Protein AF-A0A349IJI3-F1 (afdb_monomer)

Structure (mmCIF, N/CA/C/O backbone):
data_AF-A0A349IJI3-F1
#
_entry.id   AF-A0A349IJI3-F1
#
loop_
_atom_site.group_PDB
_atom_site.id
_atom_site.type_symbol
_atom_site.label_atom_id
_atom_site.label_alt_id
_atom_site.label_comp_id
_atom_site.label_asym_id
_atom_site.label_entity_id
_atom_site.label_seq_id
_atom_site.pdbx_PDB_ins_code
_atom_site.Cartn_x
_atom_site.Cartn_y
_atom_site.Cartn_z
_atom_site.occupancy
_atom_site.B_iso_or_equiv
_atom_site.auth_seq_id
_atom_site.auth_comp_id
_atom_site.auth_asym_id
_atom_site.auth_atom_id
_atom_site.pdbx_PDB_model_num
ATOM 1 N N . GLY A 1 1 ? -6.775 -19.271 -17.842 1.00 53.44 1 GLY A N 1
ATOM 2 C CA . GLY A 1 1 ? -6.917 -19.216 -16.371 1.00 53.44 1 GLY A CA 1
ATOM 3 C C . GLY A 1 1 ? -6.342 -17.913 -15.851 1.00 53.44 1 GLY A C 1
ATOM 4 O O . GLY A 1 1 ? -5.585 -17.287 -16.582 1.00 53.44 1 GLY A O 1
ATOM 5 N N . 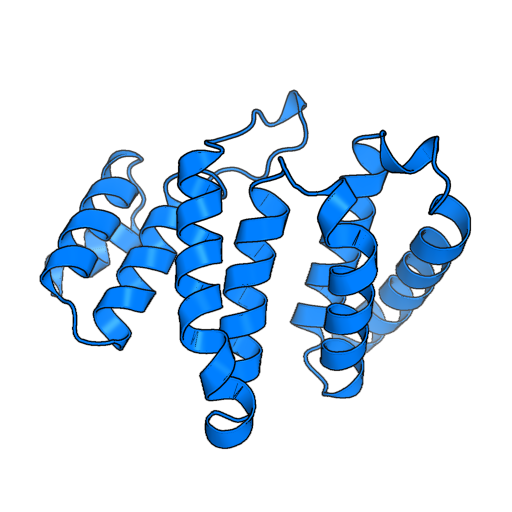ARG A 1 2 ? -6.701 -17.500 -14.628 1.00 60.38 2 ARG A N 1
ATOM 6 C CA . ARG A 1 2 ? -6.247 -16.238 -14.006 1.00 60.38 2 ARG A CA 1
ATOM 7 C C . ARG A 1 2 ? -4.714 -16.088 -14.019 1.00 60.38 2 ARG A C 1
ATOM 9 O O . ARG A 1 2 ? -4.237 -15.023 -14.374 1.00 60.38 2 ARG A O 1
ATOM 16 N N . LEU A 1 3 ? -3.983 -17.177 -13.769 1.00 61.84 3 LEU A N 1
ATOM 17 C CA . LEU A 1 3 ? -2.513 -17.232 -13.811 1.00 61.84 3 LEU A CA 1
ATOM 18 C C . LEU A 1 3 ? -1.927 -16.864 -15.188 1.00 61.84 3 LEU A C 1
ATOM 20 O O . LEU A 1 3 ? -1.158 -15.919 -15.273 1.00 61.84 3 LEU A O 1
ATOM 24 N N . ARG A 1 4 ? -2.410 -17.471 -16.287 1.00 62.56 4 ARG A N 1
ATOM 25 C CA . ARG A 1 4 ? -1.958 -17.123 -17.656 1.00 62.56 4 ARG A CA 1
ATOM 26 C C . ARG A 1 4 ? -2.093 -15.633 -17.996 1.00 62.56 4 ARG A C 1
ATOM 28 O O . ARG A 1 4 ? -1.267 -15.096 -18.718 1.00 62.56 4 ARG A O 1
ATOM 35 N N . ARG A 1 5 ? -3.140 -14.964 -17.494 1.00 69.19 5 ARG A N 1
ATOM 36 C CA . ARG A 1 5 ? -3.348 -13.523 -17.734 1.00 69.19 5 ARG A CA 1
ATOM 37 C C . ARG A 1 5 ? -2.317 -12.670 -16.994 1.00 69.19 5 ARG A C 1
ATOM 39 O O . ARG A 1 5 ? -1.937 -11.619 -17.501 1.00 69.19 5 ARG A O 1
ATOM 46 N N . PHE A 1 6 ? -1.881 -13.115 -15.817 1.00 75.38 6 PHE A N 1
ATOM 47 C CA . PHE A 1 6 ? -0.816 -12.453 -15.077 1.00 75.38 6 PHE A CA 1
ATOM 48 C C . PHE A 1 6 ? 0.534 -12.638 -15.770 1.00 75.38 6 PHE A C 1
ATOM 50 O O . PHE A 1 6 ? 1.220 -11.640 -15.974 1.00 75.38 6 PHE A O 1
ATOM 57 N N . ASP A 1 7 ? 0.855 -13.846 -16.237 1.00 72.44 7 ASP A N 1
ATOM 58 C CA . ASP A 1 7 ? 2.121 -14.139 -16.926 1.00 72.44 7 ASP A CA 1
ATOM 59 C C . ASP A 1 7 ? 2.330 -13.260 -18.172 1.00 72.44 7 ASP A C 1
ATOM 61 O O . ASP A 1 7 ? 3.392 -12.657 -18.350 1.00 72.44 7 ASP A O 1
ATOM 65 N N . GLU A 1 8 ? 1.292 -13.115 -19.004 1.00 78.62 8 GLU A N 1
ATOM 66 C CA . GLU A 1 8 ? 1.324 -12.231 -20.176 1.00 78.62 8 GLU A CA 1
ATOM 67 C C . GLU A 1 8 ? 1.527 -10.764 -19.771 1.00 78.62 8 GLU A C 1
ATOM 69 O O . GLU A 1 8 ? 2.393 -10.077 -20.318 1.00 78.62 8 GLU A O 1
ATOM 74 N N . SER A 1 9 ? 0.776 -10.279 -18.774 1.00 86.06 9 SER A N 1
ATOM 75 C CA . SER A 1 9 ? 0.908 -8.899 -18.288 1.00 86.06 9 SER A CA 1
ATOM 76 C C . SER A 1 9 ? 2.290 -8.612 -17.691 1.00 86.06 9 SER A C 1
ATOM 78 O O . SER A 1 9 ? 2.839 -7.525 -17.879 1.00 86.06 9 SER A O 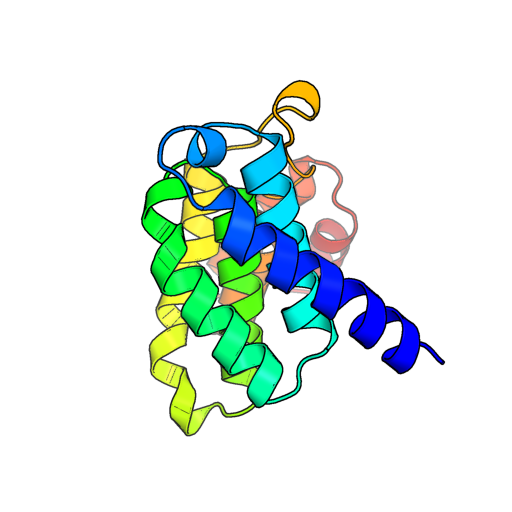1
ATOM 80 N N . LEU A 1 10 ? 2.893 -9.605 -17.036 1.00 92.31 10 LEU A N 1
ATOM 81 C CA . LEU A 1 10 ? 4.175 -9.474 -16.362 1.00 92.31 10 LEU A CA 1
ATOM 82 C C . LEU A 1 10 ? 5.316 -9.261 -17.357 1.00 92.31 10 LEU A C 1
ATOM 84 O O . LEU A 1 10 ? 6.180 -8.411 -17.135 1.00 92.31 10 LEU A O 1
ATOM 88 N N . GLY A 1 11 ? 5.284 -9.962 -18.495 1.00 91.81 11 GLY A N 1
ATOM 89 C CA . GLY A 1 11 ? 6.230 -9.738 -19.592 1.00 91.81 11 GLY A CA 1
ATOM 90 C C . GLY A 1 11 ? 6.197 -8.295 -20.112 1.00 91.81 11 GLY A C 1
ATOM 91 O O . GLY A 1 11 ? 7.251 -7.678 -20.319 1.00 91.81 11 GLY A O 1
ATOM 92 N N . PHE A 1 12 ? 4.997 -7.721 -20.254 1.00 93.88 12 PHE A N 1
ATOM 93 C CA . PHE A 1 12 ? 4.834 -6.321 -20.652 1.00 93.88 12 PHE A CA 1
ATOM 94 C C . PHE A 1 12 ? 5.359 -5.354 -19.591 1.00 93.88 12 PHE A C 1
ATOM 96 O O . PHE A 1 12 ? 6.089 -4.425 -19.938 1.00 93.88 12 PHE A O 1
ATOM 103 N N . PHE A 1 13 ? 5.052 -5.575 -18.311 1.00 96.25 13 PHE A N 1
ATOM 104 C CA . PHE A 1 13 ? 5.517 -4.698 -17.236 1.00 96.25 13 PHE A CA 1
ATOM 105 C C . PHE A 1 13 ? 7.035 -4.749 -17.027 1.00 96.25 13 PHE A C 1
ATOM 107 O O . PHE A 1 13 ? 7.658 -3.697 -16.881 1.00 96.25 13 PHE A O 1
ATOM 114 N N . ARG A 1 14 ? 7.658 -5.930 -17.108 1.00 96.38 14 ARG A N 1
ATOM 115 C CA . ARG A 1 14 ? 9.124 -6.077 -17.072 1.00 96.38 14 ARG A CA 1
ATOM 116 C C . ARG A 1 14 ? 9.784 -5.309 -18.215 1.00 96.38 14 ARG A C 1
ATOM 118 O O . ARG A 1 14 ? 10.701 -4.519 -17.989 1.00 96.38 14 ARG A O 1
ATOM 125 N N . THR A 1 15 ? 9.269 -5.473 -19.435 1.00 95.56 15 THR A N 1
ATOM 126 C CA . THR A 1 15 ? 9.760 -4.745 -20.618 1.00 95.56 15 THR A CA 1
ATOM 127 C C . THR A 1 15 ? 9.577 -3.236 -20.460 1.00 95.56 15 THR A C 1
ATOM 129 O O . THR A 1 15 ? 10.485 -2.460 -20.763 1.00 95.56 15 THR A O 1
ATOM 132 N N . PHE A 1 16 ? 8.415 -2.809 -19.963 1.00 95.56 16 PHE A N 1
ATOM 133 C CA . PHE A 1 16 ? 8.127 -1.411 -19.667 1.00 95.56 16 PHE A CA 1
ATOM 134 C C . PHE A 1 16 ? 9.139 -0.842 -18.670 1.00 95.56 16 PHE A C 1
ATOM 136 O O . PHE A 1 16 ? 9.774 0.170 -18.967 1.00 95.56 16 PHE A O 1
ATOM 143 N N . TYR A 1 17 ? 9.349 -1.507 -17.532 1.00 95.88 17 TYR A N 1
ATOM 144 C CA . TYR A 1 17 ? 10.291 -1.075 -16.502 1.00 95.88 17 TYR A CA 1
ATOM 145 C C . TYR A 1 17 ? 11.714 -0.937 -17.055 1.00 95.88 17 TYR A C 1
ATOM 147 O O . TYR A 1 17 ? 12.348 0.104 -16.876 1.00 95.88 17 TYR A O 1
ATOM 155 N N . GLN A 1 18 ? 12.187 -1.933 -17.807 1.00 94.00 18 GLN A N 1
ATOM 156 C CA . GLN A 1 18 ? 13.526 -1.929 -18.400 1.00 94.00 18 GLN A CA 1
ATOM 157 C C . GLN A 1 18 ? 13.716 -0.792 -19.414 1.00 94.00 18 GLN A C 1
ATOM 159 O O . GLN A 1 18 ? 14.729 -0.096 -19.384 1.00 94.00 18 GLN A O 1
ATOM 164 N N . LYS A 1 19 ? 12.740 -0.564 -20.301 1.00 92.94 19 LYS A N 1
ATOM 165 C CA . LYS A 1 19 ? 12.869 0.418 -21.392 1.00 92.94 19 LYS A CA 1
ATOM 166 C C . LYS A 1 19 ? 12.585 1.857 -20.972 1.00 92.94 19 LYS A C 1
ATOM 168 O O . LYS A 1 19 ? 12.989 2.785 -21.669 1.00 92.94 19 LYS A O 1
ATOM 173 N N . THR A 1 20 ? 11.877 2.061 -19.863 1.00 91.19 20 THR A N 1
ATOM 174 C CA . THR A 1 20 ? 11.371 3.384 -19.466 1.00 91.19 20 THR A CA 1
ATOM 175 C C . THR A 1 20 ? 11.973 3.910 -18.165 1.00 91.19 20 THR A C 1
ATOM 177 O O . THR A 1 20 ? 11.532 4.942 -17.675 1.00 91.19 20 THR A O 1
ATOM 180 N N . SER A 1 21 ? 13.016 3.293 -17.607 1.00 88.75 21 SER A N 1
ATOM 181 C CA . SER A 1 21 ? 13.658 3.756 -16.358 1.00 88.75 21 SER A CA 1
ATOM 182 C C . SER A 1 21 ? 14.720 4.853 -16.550 1.00 88.75 21 SER A C 1
ATOM 184 O O . SER A 1 21 ? 15.723 4.898 -15.841 1.00 88.75 21 SER A O 1
ATOM 186 N N . THR A 1 22 ? 14.508 5.775 -17.493 1.00 90.12 22 THR A N 1
ATOM 187 C CA . THR A 1 22 ? 15.405 6.923 -17.727 1.00 90.12 22 THR A CA 1
ATOM 188 C C . THR A 1 22 ? 15.068 8.110 -16.818 1.00 90.12 22 THR A C 1
ATOM 190 O O . THR A 1 22 ? 13.922 8.284 -16.403 1.00 90.12 22 THR A O 1
ATOM 193 N N . ALA A 1 23 ? 16.030 9.005 -16.571 1.00 88.06 23 ALA A N 1
ATOM 194 C CA . ALA A 1 23 ? 15.802 10.216 -15.770 1.00 88.06 23 ALA A CA 1
ATOM 195 C C . ALA A 1 23 ? 14.675 11.121 -16.318 1.00 88.06 23 ALA A C 1
ATOM 197 O O . ALA A 1 23 ? 14.022 11.833 -15.554 1.00 88.06 23 ALA A O 1
ATOM 198 N N . LYS A 1 24 ? 14.431 11.096 -17.637 1.00 90.19 24 LYS A N 1
ATOM 199 C CA . LYS A 1 24 ? 13.356 11.862 -18.284 1.00 90.19 24 LYS A CA 1
ATOM 200 C C . LYS A 1 24 ? 11.985 11.251 -18.000 1.00 90.19 24 LYS A C 1
ATOM 202 O O . LYS A 1 24 ? 11.060 11.958 -17.617 1.00 90.19 24 LYS A O 1
ATOM 207 N N . THR A 1 25 ? 11.856 9.944 -18.191 1.00 90.12 25 THR A N 1
ATOM 208 C CA . THR A 1 25 ? 10.586 9.216 -18.072 1.00 90.12 25 THR A CA 1
ATOM 209 C C . THR A 1 25 ? 10.139 9.046 -16.623 1.00 90.12 25 THR A C 1
ATOM 211 O O . THR A 1 25 ? 8.948 9.154 -16.360 1.00 90.12 25 THR A O 1
ATOM 214 N N . LYS A 1 26 ? 11.074 8.913 -15.672 1.00 90.00 26 LYS A N 1
ATOM 215 C CA . LYS A 1 26 ? 10.789 8.828 -14.225 1.00 90.00 26 LYS A CA 1
ATOM 216 C C . LYS A 1 26 ? 9.978 10.003 -13.659 1.00 90.00 26 LYS A C 1
ATOM 218 O O . LYS A 1 26 ? 9.280 9.867 -12.656 1.00 90.00 26 LYS A O 1
ATOM 223 N N . LYS A 1 27 ? 10.040 11.167 -14.313 1.00 86.50 27 LYS A N 1
ATOM 224 C CA . LYS A 1 27 ? 9.290 12.371 -13.921 1.00 86.50 27 LYS A CA 1
ATOM 225 C C . LYS A 1 27 ? 7.831 12.363 -14.389 1.00 86.50 27 LYS A C 1
ATOM 227 O O . LYS A 1 27 ? 7.067 13.222 -13.963 1.00 86.50 27 LYS A O 1
ATOM 232 N N . LEU A 1 28 ? 7.448 11.439 -15.269 1.00 89.62 28 LEU A N 1
ATOM 233 C CA . LEU A 1 28 ? 6.151 11.442 -15.944 1.00 89.62 28 LEU A CA 1
ATOM 234 C C . LEU A 1 28 ? 5.129 10.592 -15.181 1.00 89.62 28 LEU A C 1
ATOM 236 O O . LEU A 1 28 ? 5.442 9.495 -14.717 1.00 89.62 28 LEU A O 1
ATOM 240 N N . THR A 1 29 ? 3.886 11.072 -15.093 1.00 88.25 29 THR A N 1
ATOM 241 C CA . THR A 1 29 ? 2.798 10.391 -14.368 1.00 88.25 29 THR A CA 1
ATOM 242 C C . THR A 1 29 ? 2.532 8.984 -14.901 1.00 88.25 29 THR A C 1
ATOM 244 O O . THR A 1 29 ? 2.390 8.056 -14.111 1.00 88.25 29 THR A O 1
ATOM 247 N N . PHE A 1 30 ? 2.560 8.789 -16.227 1.00 89.56 30 PHE A N 1
ATOM 248 C CA . PHE A 1 30 ? 2.341 7.463 -16.822 1.00 89.56 30 PHE A CA 1
ATOM 249 C C . PHE A 1 30 ? 3.398 6.441 -16.385 1.00 89.56 30 PHE A C 1
ATOM 251 O O . PHE A 1 30 ? 3.098 5.254 -16.279 1.00 89.56 30 PHE A O 1
ATOM 258 N N . TRP A 1 31 ? 4.639 6.885 -16.139 1.00 93.75 31 TRP A N 1
ATOM 259 C CA . TRP A 1 31 ? 5.690 5.995 -15.663 1.00 93.75 31 TRP A CA 1
ATOM 260 C C . TRP A 1 31 ? 5.353 5.500 -14.263 1.00 93.75 31 TRP A C 1
ATOM 262 O O . TRP A 1 31 ? 5.367 4.298 -14.018 1.00 93.75 31 TRP A O 1
ATOM 272 N N . LYS A 1 32 ? 4.951 6.418 -13.378 1.00 92.88 32 LYS A N 1
ATOM 273 C CA . LYS A 1 32 ? 4.568 6.085 -12.004 1.00 92.88 32 LYS A CA 1
ATOM 274 C C . LYS A 1 32 ? 3.378 5.129 -11.945 1.00 92.88 32 LYS A C 1
ATOM 276 O O . LYS A 1 32 ? 3.445 4.144 -11.216 1.00 92.88 32 LYS A O 1
ATOM 281 N N . ASP A 1 33 ? 2.347 5.373 -12.754 1.00 92.31 33 ASP A N 1
ATOM 282 C CA . ASP A 1 33 ? 1.191 4.472 -12.882 1.00 92.31 33 ASP A CA 1
ATOM 283 C C . ASP A 1 33 ? 1.612 3.080 -13.385 1.00 92.31 33 ASP A C 1
ATOM 285 O O . ASP A 1 33 ? 1.236 2.065 -12.802 1.00 92.31 33 ASP A O 1
ATOM 289 N N . GLY A 1 34 ? 2.466 3.013 -14.412 1.00 94.56 34 GLY A N 1
ATOM 290 C CA . GLY A 1 34 ? 2.971 1.744 -14.941 1.00 94.56 34 GLY A CA 1
ATOM 291 C C . GLY A 1 34 ? 3.769 0.930 -13.917 1.00 94.56 34 GLY A C 1
ATOM 292 O O . GLY A 1 34 ? 3.570 -0.279 -13.811 1.00 94.56 34 GLY A O 1
ATOM 293 N N . ILE A 1 35 ? 4.622 1.583 -13.120 1.00 96.75 35 ILE A N 1
ATOM 294 C CA . ILE A 1 35 ? 5.359 0.922 -12.031 1.00 96.75 35 ILE A CA 1
ATOM 295 C C . ILE A 1 35 ? 4.416 0.452 -10.922 1.00 96.75 35 ILE A C 1
ATOM 297 O O . ILE A 1 35 ? 4.566 -0.669 -10.447 1.00 96.75 35 ILE A O 1
ATOM 301 N N . LEU A 1 36 ? 3.422 1.251 -10.525 1.00 96.12 36 LEU A N 1
ATOM 302 C CA . LEU A 1 36 ? 2.451 0.816 -9.516 1.00 96.12 36 LEU A CA 1
ATOM 303 C C . LEU A 1 36 ? 1.648 -0.393 -10.001 1.00 96.12 36 LEU A C 1
ATOM 305 O O . LEU A 1 36 ? 1.521 -1.366 -9.267 1.00 96.12 36 LEU A O 1
ATOM 309 N N . ARG A 1 37 ? 1.166 -0.393 -11.248 1.00 95.62 37 ARG A N 1
ATOM 310 C CA . ARG A 1 37 ? 0.474 -1.556 -11.834 1.00 95.62 37 ARG A CA 1
ATOM 311 C C . ARG A 1 37 ? 1.353 -2.797 -11.868 1.00 95.62 37 ARG A C 1
ATOM 313 O O . ARG A 1 37 ? 0.863 -3.893 -11.603 1.00 95.62 37 ARG A O 1
ATOM 320 N N . TYR A 1 38 ? 2.635 -2.625 -12.174 1.00 97.62 38 TYR A N 1
ATOM 321 C CA . TYR A 1 38 ? 3.601 -3.710 -12.143 1.00 97.62 38 TYR A CA 1
ATOM 322 C C . TYR A 1 38 ? 3.738 -4.298 -10.733 1.00 97.62 38 TYR A C 1
ATOM 324 O O . TYR A 1 38 ? 3.571 -5.502 -10.547 1.00 97.62 38 TYR A O 1
ATOM 332 N N . LEU A 1 39 ? 3.944 -3.437 -9.738 1.00 98.06 39 LEU A N 1
ATOM 333 C CA . LEU A 1 39 ? 4.040 -3.815 -8.332 1.00 98.06 39 LEU A CA 1
ATOM 334 C C . LEU A 1 39 ? 2.765 -4.518 -7.832 1.00 98.06 39 LEU A C 1
ATOM 336 O O . LEU A 1 39 ? 2.850 -5.604 -7.268 1.00 98.06 39 LEU A O 1
ATOM 340 N N . TYR A 1 40 ? 1.575 -3.979 -8.118 1.00 96.69 40 TYR A N 1
ATOM 341 C CA . TYR A 1 40 ? 0.308 -4.639 -7.776 1.00 96.69 40 TYR A CA 1
ATOM 342 C C . TYR A 1 40 ? 0.124 -5.984 -8.493 1.00 96.69 40 TYR A C 1
ATOM 344 O O . TYR A 1 40 ? -0.427 -6.910 -7.908 1.00 96.69 40 TYR A O 1
ATOM 352 N N . THR A 1 41 ? 0.618 -6.128 -9.725 1.00 96.38 41 THR A N 1
ATOM 353 C CA . THR A 1 41 ? 0.582 -7.411 -10.447 1.00 96.38 41 THR A CA 1
ATOM 354 C C . THR A 1 41 ? 1.457 -8.456 -9.754 1.00 96.38 41 THR A C 1
ATOM 356 O O . THR A 1 41 ? 1.009 -9.580 -9.540 1.00 96.38 41 THR A O 1
ATOM 359 N N . LEU A 1 42 ? 2.678 -8.087 -9.353 1.00 97.31 42 LEU A N 1
ATOM 360 C CA . LEU A 1 42 ? 3.571 -8.959 -8.582 1.00 97.31 42 LEU A CA 1
ATOM 361 C C . LEU A 1 42 ? 2.964 -9.331 -7.224 1.00 97.31 42 LEU A C 1
ATOM 363 O O . LEU A 1 42 ? 2.963 -10.501 -6.840 1.00 97.31 42 LEU A O 1
ATOM 367 N N . TYR A 1 43 ? 2.378 -8.351 -6.532 1.00 96.56 43 TYR A N 1
ATOM 368 C CA . TYR A 1 43 ? 1.644 -8.573 -5.292 1.00 96.56 43 TYR A CA 1
ATOM 369 C C . TYR A 1 43 ? 0.496 -9.568 -5.484 1.00 96.56 43 TYR A C 1
ATOM 371 O O . TYR A 1 43 ? 0.360 -10.487 -4.680 1.00 96.56 43 TYR A O 1
ATOM 379 N N . ASP A 1 44 ? -0.308 -9.43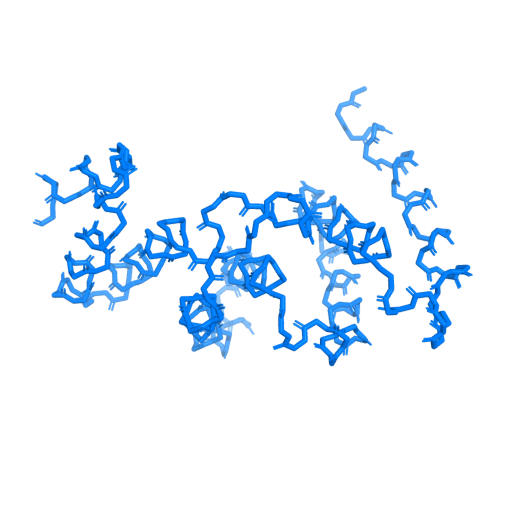3 -6.538 1.00 94.81 44 ASP A N 1
ATOM 380 C CA . ASP A 1 44 ? -1.436 -10.328 -6.816 1.00 94.81 44 ASP A CA 1
ATOM 381 C C . ASP A 1 44 ? -0.997 -11.756 -7.171 1.00 94.81 44 ASP A C 1
ATOM 383 O O . ASP A 1 44 ? -1.692 -12.707 -6.806 1.00 94.81 44 ASP A O 1
ATOM 387 N N . ILE A 1 45 ? 0.145 -11.918 -7.853 1.00 94.69 45 ILE A N 1
ATOM 388 C CA . ILE A 1 45 ? 0.760 -13.229 -8.118 1.00 94.69 45 ILE A CA 1
ATOM 389 C C . ILE A 1 45 ? 1.194 -13.877 -6.800 1.00 94.69 45 ILE A C 1
ATOM 391 O O . ILE A 1 45 ? 0.835 -15.021 -6.532 1.00 94.69 45 ILE A O 1
ATOM 395 N N . GLY A 1 46 ? 1.927 -13.136 -5.963 1.00 93.88 46 GLY A N 1
ATOM 396 C CA . GLY A 1 46 ? 2.208 -13.505 -4.575 1.00 93.88 46 GLY A CA 1
ATOM 397 C C . GLY A 1 46 ? 3.063 -14.755 -4.354 1.00 93.88 46 GLY A C 1
ATOM 398 O O . GLY A 1 46 ? 3.071 -15.249 -3.232 1.00 93.88 46 GLY A O 1
ATOM 399 N N . THR A 1 47 ? 3.743 -15.271 -5.380 1.00 94.44 47 THR A N 1
ATOM 400 C CA . THR A 1 47 ? 4.792 -16.290 -5.220 1.00 94.44 47 THR A CA 1
ATOM 401 C C . THR A 1 47 ? 6.057 -15.658 -4.643 1.00 94.44 47 THR A C 1
ATOM 403 O O . THR A 1 47 ? 6.260 -14.454 -4.803 1.00 94.44 47 THR A O 1
ATOM 406 N N . ASP A 1 48 ? 6.936 -16.457 -4.039 1.00 94.31 48 ASP A N 1
ATOM 407 C CA . ASP A 1 48 ? 8.196 -15.965 -3.459 1.00 94.31 48 ASP A CA 1
ATOM 408 C C . ASP A 1 48 ? 9.031 -15.178 -4.483 1.00 94.31 48 ASP A C 1
ATOM 410 O O . ASP A 1 48 ? 9.441 -14.051 -4.209 1.00 94.31 48 ASP A O 1
ATOM 414 N N . ASP A 1 49 ? 9.167 -15.701 -5.708 1.00 95.81 49 ASP A N 1
ATOM 415 C CA . ASP A 1 49 ? 9.854 -15.014 -6.813 1.00 95.81 49 ASP A CA 1
ATOM 416 C C . ASP A 1 49 ? 9.219 -13.655 -7.148 1.00 95.81 49 ASP A C 1
ATOM 418 O O . ASP A 1 49 ? 9.922 -12.673 -7.388 1.00 95.81 49 ASP A O 1
ATOM 422 N N . ALA A 1 50 ? 7.884 -13.574 -7.161 1.00 96.44 50 ALA A N 1
ATOM 423 C CA . ALA A 1 50 ? 7.181 -12.334 -7.477 1.00 96.44 50 ALA A CA 1
ATOM 424 C C . ALA A 1 50 ? 7.316 -11.303 -6.347 1.00 96.44 50 ALA A C 1
ATOM 426 O O . ALA A 1 50 ? 7.444 -10.105 -6.609 1.00 96.44 50 ALA A O 1
ATOM 427 N N . LEU A 1 51 ? 7.299 -11.752 -5.091 1.00 96.81 51 LEU A N 1
ATOM 428 C CA . LEU A 1 51 ? 7.479 -10.879 -3.935 1.00 96.81 51 LEU A CA 1
ATOM 429 C C . LEU A 1 51 ? 8.924 -10.370 -3.837 1.00 96.81 51 LEU A C 1
ATOM 431 O O . LEU A 1 51 ? 9.122 -9.181 -3.581 1.00 96.81 51 LEU A O 1
ATOM 435 N N . GLU A 1 52 ? 9.925 -11.208 -4.113 1.00 97.19 52 GLU A N 1
ATOM 436 C CA . GLU A 1 52 ? 11.325 -10.769 -4.148 1.00 97.19 52 GLU A CA 1
ATOM 437 C C . GLU A 1 52 ? 11.581 -9.802 -5.316 1.00 97.19 52 GLU A C 1
ATOM 439 O O . GLU A 1 52 ? 12.233 -8.770 -5.138 1.00 97.19 52 GLU A O 1
ATOM 444 N N . GLU A 1 53 ? 10.983 -10.043 -6.488 1.00 98.12 53 GLU A N 1
ATOM 445 C CA . GLU A 1 53 ? 11.028 -9.097 -7.609 1.00 98.12 53 GLU A CA 1
ATOM 446 C C . GLU A 1 53 ? 10.362 -7.758 -7.253 1.00 98.12 53 GLU A C 1
ATOM 448 O O . GLU A 1 53 ? 10.910 -6.692 -7.548 1.00 98.12 53 GLU A O 1
ATOM 453 N N . ALA A 1 54 ? 9.213 -7.774 -6.570 1.00 98.38 54 ALA A N 1
ATOM 454 C CA . ALA A 1 54 ? 8.553 -6.548 -6.124 1.00 98.38 54 ALA A CA 1
ATOM 455 C C . ALA A 1 54 ? 9.436 -5.756 -5.151 1.00 98.38 54 ALA A C 1
ATOM 457 O O . ALA A 1 54 ? 9.562 -4.538 -5.290 1.00 98.38 54 ALA A O 1
ATOM 458 N N . LYS A 1 55 ? 10.088 -6.440 -4.207 1.00 97.75 55 LYS A N 1
ATOM 459 C CA . LYS A 1 55 ? 11.022 -5.839 -3.248 1.00 97.75 55 LYS A CA 1
ATOM 460 C C . LYS A 1 55 ? 12.222 -5.192 -3.946 1.00 97.75 55 LYS A C 1
ATOM 462 O O . LYS A 1 55 ? 12.569 -4.051 -3.625 1.00 97.75 55 LYS A O 1
ATOM 467 N N . ASP A 1 56 ? 12.822 -5.872 -4.924 1.00 98.12 56 ASP A N 1
ATOM 468 C CA . ASP A 1 56 ? 13.912 -5.322 -5.737 1.00 98.12 56 ASP A CA 1
ATOM 469 C C . ASP A 1 56 ? 13.465 -4.054 -6.484 1.00 98.12 56 ASP A C 1
ATOM 471 O O . ASP A 1 56 ? 14.109 -3.004 -6.373 1.00 98.12 56 ASP A O 1
ATOM 475 N N . VAL A 1 57 ? 12.314 -4.102 -7.163 1.00 98.19 57 VAL A N 1
ATOM 476 C CA . VAL A 1 57 ? 11.756 -2.947 -7.884 1.00 98.19 57 VAL A CA 1
ATOM 477 C C . VAL A 1 57 ? 11.483 -1.785 -6.928 1.00 98.19 57 VAL A C 1
ATOM 479 O O . VAL A 1 57 ? 11.905 -0.662 -7.214 1.00 98.19 57 VAL A O 1
ATOM 482 N N . MET A 1 58 ? 10.844 -2.033 -5.779 1.00 98.06 58 MET A N 1
ATOM 483 C CA . MET A 1 58 ? 10.585 -1.016 -4.753 1.00 98.06 58 MET A CA 1
ATOM 484 C C . MET A 1 58 ? 11.873 -0.316 -4.311 1.00 98.06 58 MET A C 1
ATOM 486 O O . MET A 1 58 ? 11.921 0.916 -4.286 1.00 98.06 58 MET A O 1
ATOM 490 N N . SER A 1 59 ? 12.932 -1.081 -4.025 1.00 97.19 59 SER A N 1
ATOM 491 C CA . SER A 1 59 ? 14.215 -0.533 -3.564 1.00 97.19 59 SER A CA 1
ATOM 492 C C . SER A 1 59 ? 14.848 0.434 -4.574 1.00 97.19 59 SER A C 1
ATOM 494 O O . SER A 1 59 ? 15.443 1.445 -4.188 1.00 97.19 59 SER A O 1
ATOM 496 N N . LYS A 1 60 ? 14.659 0.166 -5.873 1.00 96.56 60 LYS A N 1
ATOM 497 C CA . LYS A 1 60 ? 15.215 0.947 -6.986 1.00 96.56 60 LYS A CA 1
ATOM 498 C C . LYS A 1 60 ? 14.409 2.201 -7.312 1.00 96.56 60 LYS A C 1
ATOM 500 O O . LYS A 1 60 ? 14.972 3.146 -7.866 1.00 96.56 60 LYS A O 1
ATOM 505 N N . VAL A 1 61 ? 13.107 2.215 -7.017 1.00 96.44 61 VAL A N 1
ATOM 506 C CA . VAL A 1 61 ? 12.210 3.326 -7.388 1.00 96.44 61 VAL A CA 1
ATOM 507 C C . VAL A 1 61 ? 11.810 4.219 -6.216 1.00 96.44 61 VAL A C 1
ATOM 509 O O . VAL A 1 61 ? 11.343 5.326 -6.453 1.00 96.44 61 VAL A O 1
ATOM 512 N N . GLN A 1 62 ? 12.014 3.804 -4.962 1.00 96.06 62 GLN A N 1
ATOM 513 C CA . GLN A 1 62 ? 11.521 4.518 -3.771 1.00 96.06 62 GLN A CA 1
ATOM 514 C C . GLN A 1 62 ? 11.801 6.035 -3.756 1.00 96.06 62 GLN A C 1
ATOM 516 O O . GLN A 1 62 ? 10.927 6.824 -3.393 1.00 96.06 62 GLN A O 1
ATOM 521 N N . TYR A 1 63 ? 12.974 6.481 -4.219 1.00 95.00 63 TYR A N 1
ATOM 522 C CA . TYR A 1 63 ? 13.320 7.908 -4.259 1.00 95.00 63 TYR A CA 1
ATOM 523 C C . TYR A 1 63 ? 12.494 8.695 -5.292 1.00 95.00 63 TYR A C 1
ATOM 525 O O . TYR A 1 63 ? 12.110 9.839 -5.033 1.00 95.00 63 TYR A O 1
ATOM 533 N N . ASP A 1 64 ? 12.139 8.064 -6.417 1.00 95.19 64 ASP A N 1
ATOM 534 C CA . ASP A 1 64 ? 11.277 8.637 -7.462 1.00 95.19 64 ASP A CA 1
ATOM 535 C C . ASP A 1 64 ? 9.812 8.797 -6.985 1.00 95.19 64 ASP A C 1
ATOM 537 O O . ASP A 1 64 ? 9.038 9.597 -7.534 1.00 95.19 64 ASP A O 1
ATOM 541 N N . PHE A 1 65 ? 9.437 8.059 -5.932 1.00 95.19 65 PHE A N 1
ATOM 542 C CA . PHE A 1 65 ? 8.096 8.001 -5.343 1.00 95.19 65 PHE A CA 1
ATOM 543 C C . PHE A 1 65 ? 7.967 8.693 -3.976 1.00 95.19 65 PHE A C 1
ATOM 545 O O . PHE A 1 65 ? 6.891 8.668 -3.386 1.00 95.19 65 PHE A O 1
ATOM 552 N N . SER A 1 66 ? 8.998 9.402 -3.508 1.00 94.38 66 SER A N 1
ATOM 553 C CA . SER A 1 66 ? 9.038 10.069 -2.188 1.00 94.38 66 SER A CA 1
ATOM 554 C C . SER A 1 66 ? 7.846 10.986 -1.852 1.00 94.38 66 SER A C 1
ATOM 556 O O . SER A 1 66 ? 7.586 11.255 -0.681 1.00 94.38 66 SER A O 1
ATOM 558 N N . ARG A 1 67 ? 7.103 11.458 -2.862 1.00 93.19 67 ARG A N 1
ATOM 559 C CA . ARG A 1 67 ? 5.888 12.283 -2.723 1.00 93.19 67 ARG A CA 1
ATOM 560 C C . ARG A 1 67 ? 4.642 11.644 -3.344 1.00 93.19 67 ARG A C 1
ATOM 562 O O . ARG A 1 67 ? 3.790 12.362 -3.868 1.00 93.19 67 ARG A O 1
ATOM 569 N N . ASN A 1 68 ? 4.557 10.319 -3.416 1.00 94.88 68 ASN A N 1
ATOM 570 C CA . ASN A 1 68 ? 3.424 9.607 -4.007 1.00 94.88 68 ASN A CA 1
ATOM 571 C C . ASN A 1 68 ? 2.721 8.740 -2.938 1.00 94.88 68 ASN A C 1
ATOM 573 O O . ASN A 1 68 ? 3.302 7.739 -2.523 1.00 94.88 68 ASN A O 1
ATOM 577 N N . PRO A 1 69 ? 1.502 9.107 -2.489 1.00 96.88 69 PRO A N 1
ATOM 578 C CA . PRO A 1 69 ? 0.788 8.355 -1.456 1.00 96.88 69 PRO A CA 1
ATOM 579 C C . PRO A 1 69 ? 0.424 6.936 -1.913 1.00 96.88 69 PRO A C 1
ATOM 581 O O . PRO A 1 69 ? 0.500 6.015 -1.111 1.00 96.88 69 PRO A O 1
ATOM 584 N N . ASP A 1 70 ? 0.134 6.715 -3.199 1.00 96.94 70 ASP A N 1
ATOM 585 C CA . ASP A 1 70 ? -0.222 5.388 -3.729 1.00 96.94 70 ASP A CA 1
ATOM 586 C C . ASP A 1 70 ? 0.902 4.354 -3.553 1.00 96.94 70 ASP A C 1
ATOM 588 O O . ASP A 1 70 ? 0.644 3.181 -3.280 1.00 96.94 70 ASP A O 1
ATOM 592 N N . PHE A 1 71 ? 2.158 4.789 -3.676 1.00 97.81 71 PHE A N 1
ATOM 593 C CA . PHE A 1 71 ? 3.338 3.954 -3.466 1.00 97.81 71 PHE A CA 1
ATOM 594 C C . PHE A 1 71 ? 3.547 3.608 -1.998 1.00 97.81 71 PHE A C 1
ATOM 596 O O . PHE A 1 71 ? 3.879 2.467 -1.679 1.00 97.81 71 PHE A O 1
ATOM 603 N N . PHE A 1 72 ? 3.324 4.561 -1.092 1.00 98.56 72 PHE A N 1
ATOM 604 C CA . PHE A 1 72 ? 3.358 4.268 0.338 1.00 98.56 72 PHE A CA 1
ATOM 605 C C . PHE A 1 72 ? 2.189 3.365 0.740 1.00 98.56 72 PHE A C 1
ATOM 607 O O . PHE A 1 72 ? 2.386 2.429 1.506 1.00 98.56 72 PHE A O 1
ATOM 614 N N . PHE A 1 73 ? 1.010 3.544 0.147 1.00 98.62 73 PHE A N 1
ATOM 615 C CA . PHE A 1 73 ? -0.131 2.668 0.389 1.00 98.62 73 PHE A CA 1
ATOM 616 C C . PHE A 1 73 ? 0.177 1.232 -0.054 1.00 98.62 73 PHE A C 1
ATOM 618 O O . PHE A 1 73 ? -0.002 0.293 0.721 1.00 98.62 73 PHE A O 1
ATOM 625 N N . TYR A 1 74 ? 0.738 1.068 -1.258 1.00 98.56 74 TYR A N 1
ATOM 626 C CA . TYR A 1 74 ? 1.251 -0.220 -1.728 1.00 98.56 74 TYR A CA 1
ATOM 627 C C . TYR A 1 74 ? 2.320 -0.793 -0.785 1.00 98.56 74 TYR A C 1
ATOM 629 O O . TYR A 1 74 ? 2.275 -1.975 -0.461 1.00 98.56 74 TYR A O 1
ATOM 637 N N . SER A 1 75 ? 3.254 0.037 -0.308 1.00 98.69 75 SER A N 1
ATOM 638 C CA . SER A 1 75 ? 4.315 -0.392 0.614 1.00 98.69 75 SER A CA 1
ATOM 639 C C . SER A 1 75 ? 3.739 -0.986 1.902 1.00 98.69 75 SER A C 1
ATOM 641 O O . SER A 1 75 ? 4.174 -2.055 2.323 1.00 98.69 75 SER A O 1
ATOM 643 N N . GLY A 1 76 ? 2.714 -0.351 2.482 1.00 98.50 76 GLY A N 1
ATOM 644 C CA . GLY A 1 76 ? 2.011 -0.874 3.655 1.00 98.50 76 GLY A CA 1
ATOM 645 C C . GLY A 1 76 ? 1.396 -2.251 3.396 1.00 98.50 76 GLY A C 1
ATOM 646 O O . GLY A 1 76 ? 1.644 -3.184 4.159 1.00 98.50 76 GLY A O 1
ATOM 647 N N . LEU A 1 77 ? 0.676 -2.408 2.279 1.00 98.44 77 LEU A N 1
ATOM 648 C CA . LEU A 1 77 ? 0.090 -3.694 1.880 1.00 98.44 77 LEU A CA 1
ATOM 649 C C . LEU A 1 77 ? 1.156 -4.773 1.665 1.00 98.44 77 LEU A C 1
ATOM 651 O O . LEU A 1 77 ? 0.987 -5.917 2.091 1.00 98.44 77 LEU A O 1
ATOM 655 N N . PHE A 1 78 ? 2.244 -4.411 0.989 1.00 98.56 78 PHE A N 1
ATOM 656 C CA . PHE A 1 78 ? 3.331 -5.312 0.638 1.00 98.56 78 PHE A CA 1
ATOM 657 C C . PHE A 1 78 ? 4.063 -5.831 1.879 1.00 98.56 78 PHE A C 1
ATOM 659 O O . PHE A 1 78 ? 4.231 -7.040 2.028 1.00 98.56 78 PHE A O 1
ATOM 666 N N . TYR A 1 79 ? 4.426 -4.949 2.812 1.00 98.31 79 TYR A N 1
ATOM 667 C CA . TYR A 1 79 ? 5.078 -5.360 4.055 1.00 98.31 79 TYR A CA 1
ATOM 668 C C . TYR A 1 79 ? 4.169 -6.235 4.917 1.00 98.31 79 TYR A C 1
ATOM 670 O O . TYR A 1 79 ? 4.620 -7.270 5.403 1.00 98.31 79 TYR A O 1
ATOM 678 N N . SER A 1 80 ? 2.880 -5.892 5.044 1.00 96.81 80 SER A N 1
ATOM 679 C CA . SER A 1 80 ? 1.912 -6.753 5.738 1.00 96.81 80 SER A CA 1
ATOM 680 C C . SER A 1 80 ? 1.811 -8.144 5.106 1.00 96.81 80 SER A C 1
ATOM 682 O O . SER A 1 80 ? 1.640 -9.123 5.829 1.00 96.81 80 SER A O 1
ATOM 684 N N . LYS A 1 81 ? 1.945 -8.248 3.777 1.00 96.94 81 LYS A N 1
ATOM 685 C CA . LYS A 1 81 ? 1.952 -9.534 3.072 1.00 96.94 81 LYS A CA 1
ATOM 686 C C . LYS A 1 81 ? 3.214 -10.352 3.346 1.00 96.94 81 LYS A C 1
ATOM 688 O O . LYS A 1 81 ? 3.092 -11.542 3.587 1.00 96.94 81 LYS A O 1
ATOM 693 N N . LEU A 1 82 ? 4.399 -9.740 3.358 1.00 96.94 82 LEU A N 1
ATOM 694 C CA . LEU A 1 82 ? 5.631 -10.456 3.723 1.00 96.94 82 LEU A CA 1
ATOM 695 C C . LEU A 1 82 ? 5.566 -10.993 5.161 1.00 96.94 82 LEU A C 1
ATOM 697 O O . LEU A 1 82 ? 5.871 -12.153 5.418 1.00 96.94 82 LEU A O 1
ATOM 701 N N . ILE A 1 83 ? 5.078 -10.174 6.095 1.00 95.62 83 ILE A N 1
ATOM 702 C CA . ILE A 1 83 ? 4.872 -10.602 7.486 1.00 95.62 83 ILE A CA 1
ATOM 703 C C . ILE A 1 83 ? 3.901 -11.788 7.567 1.00 95.62 83 ILE A C 1
ATOM 705 O O . ILE A 1 83 ? 4.109 -12.692 8.371 1.00 95.62 83 ILE A O 1
ATOM 709 N N . SER A 1 84 ? 2.845 -11.813 6.746 1.00 93.25 84 SER A N 1
ATOM 710 C CA . SER A 1 84 ? 1.887 -12.922 6.762 1.00 93.25 84 SER A CA 1
ATOM 711 C C . SER A 1 84 ? 2.391 -14.192 6.074 1.00 93.25 84 SER A C 1
ATOM 713 O O . SER A 1 84 ? 1.884 -15.268 6.390 1.00 93.25 84 SER A O 1
ATOM 715 N N . THR A 1 85 ? 3.368 -14.095 5.166 1.00 94.19 85 THR A N 1
ATOM 716 C CA . THR A 1 85 ? 4.014 -15.273 4.566 1.00 94.19 85 THR A CA 1
ATOM 717 C C . THR A 1 85 ? 4.996 -15.941 5.523 1.00 94.19 85 THR A C 1
ATOM 719 O O . THR A 1 85 ? 5.030 -17.166 5.584 1.00 94.19 85 THR A O 1
ATOM 722 N N . ASP A 1 86 ? 5.763 -15.156 6.285 1.00 92.06 86 ASP A N 1
ATOM 723 C CA . ASP A 1 86 ? 6.725 -15.665 7.267 1.00 92.06 86 ASP A CA 1
ATOM 724 C C . ASP A 1 86 ? 6.981 -14.616 8.361 1.00 92.06 86 ASP A C 1
ATOM 726 O O . ASP A 1 86 ? 7.773 -13.684 8.205 1.00 92.06 86 ASP A O 1
ATOM 730 N N . ASN A 1 87 ? 6.271 -14.747 9.479 1.00 88.50 87 ASN A N 1
ATOM 731 C CA . ASN A 1 87 ? 6.319 -13.750 10.544 1.00 88.50 87 ASN A CA 1
ATOM 732 C C . ASN A 1 87 ? 7.711 -13.660 11.190 1.00 88.50 87 ASN A C 1
ATOM 734 O O . ASN A 1 87 ? 8.204 -12.559 11.435 1.00 88.50 87 ASN A O 1
ATOM 738 N N . ASP A 1 88 ? 8.375 -14.794 11.417 1.00 92.06 88 ASP A N 1
ATOM 739 C CA . ASP A 1 88 ? 9.658 -14.824 12.123 1.00 92.06 88 ASP A CA 1
ATOM 740 C C . ASP A 1 88 ? 10.749 -14.117 11.315 1.00 92.06 88 ASP A C 1
ATOM 742 O O . ASP A 1 88 ? 11.524 -13.334 11.871 1.00 92.06 88 ASP A O 1
ATOM 746 N N . ASN A 1 89 ? 10.760 -14.321 9.995 1.00 94.12 89 ASN A N 1
ATOM 747 C CA . ASN A 1 89 ? 11.740 -13.691 9.118 1.00 94.12 89 ASN A CA 1
ATOM 748 C C . ASN A 1 89 ? 11.422 -12.226 8.796 1.00 94.12 89 ASN A C 1
ATOM 750 O O . ASN A 1 89 ? 12.348 -11.465 8.522 1.00 94.12 89 ASN A O 1
ATOM 754 N N . TYR A 1 90 ? 10.153 -11.805 8.839 1.00 95.62 90 TYR A N 1
ATOM 755 C CA . TYR A 1 90 ? 9.736 -10.461 8.418 1.00 95.62 90 TYR A CA 1
ATOM 756 C C . TYR A 1 90 ? 9.221 -9.552 9.541 1.00 95.62 90 TYR A C 1
ATOM 758 O O . TYR A 1 90 ? 8.820 -8.421 9.262 1.00 95.62 90 TYR A O 1
ATOM 766 N N . ASN A 1 91 ? 9.284 -9.959 10.811 1.00 93.62 91 ASN A N 1
ATOM 767 C CA . ASN A 1 91 ? 8.870 -9.128 11.952 1.00 93.62 91 ASN A CA 1
ATOM 768 C C . ASN A 1 91 ? 9.551 -7.740 11.999 1.00 93.62 91 ASN A C 1
ATOM 770 O O . ASN A 1 91 ? 8.968 -6.760 12.464 1.00 93.62 91 ASN A O 1
ATOM 774 N N . TYR A 1 92 ? 10.756 -7.603 11.445 1.00 96.19 92 TYR A N 1
ATOM 775 C CA . TYR A 1 92 ? 11.468 -6.331 11.362 1.00 96.19 92 TYR A CA 1
ATOM 776 C C . TYR A 1 92 ? 10.739 -5.305 10.472 1.00 96.19 92 TYR A C 1
ATOM 778 O O . TYR A 1 92 ? 11.023 -4.107 10.548 1.00 96.19 92 TYR A O 1
ATOM 786 N N . LEU A 1 93 ? 9.792 -5.756 9.639 1.00 96.69 93 LEU A N 1
ATOM 787 C CA . LEU A 1 93 ? 8.948 -4.920 8.789 1.00 96.69 93 LEU A CA 1
ATOM 788 C C . LEU A 1 93 ? 7.737 -4.328 9.518 1.00 96.69 93 LEU A C 1
ATOM 790 O O . LEU A 1 93 ? 7.130 -3.402 8.979 1.00 96.69 93 LEU A O 1
ATOM 794 N N . LEU A 1 94 ? 7.396 -4.789 10.731 1.00 95.69 94 LEU A N 1
ATOM 795 C CA . LEU A 1 94 ? 6.218 -4.307 11.469 1.00 95.69 94 LEU A CA 1
ATOM 796 C C . LEU A 1 94 ? 6.195 -2.758 11.570 1.00 95.69 94 LEU A C 1
ATOM 798 O O . LEU A 1 94 ? 5.194 -2.156 11.177 1.00 95.69 94 LEU A O 1
ATOM 802 N N . PRO A 1 95 ? 7.292 -2.056 11.941 1.00 97.00 95 PRO A N 1
ATOM 803 C CA . PRO A 1 95 ? 7.284 -0.589 11.998 1.00 97.00 95 PRO A CA 1
ATOM 804 C C . PRO A 1 95 ? 7.120 0.087 10.628 1.00 97.00 95 PRO A C 1
ATOM 806 O O . PRO A 1 95 ? 6.752 1.258 10.546 1.00 97.00 95 PRO A O 1
ATOM 809 N N . TYR A 1 96 ? 7.435 -0.610 9.534 1.00 98.00 96 TYR A N 1
ATOM 810 C CA . TYR A 1 96 ? 7.327 -0.068 8.181 1.00 98.00 96 TYR A CA 1
ATOM 811 C C . TYR A 1 96 ? 5.898 -0.125 7.644 1.00 98.00 96 TYR A C 1
ATOM 813 O O . TYR A 1 96 ? 5.556 0.706 6.803 1.00 98.00 96 TYR A O 1
ATOM 821 N N . VAL A 1 97 ? 5.051 -1.026 8.154 1.00 98.25 97 VAL A N 1
ATOM 822 C CA . VAL A 1 97 ? 3.605 -1.016 7.876 1.00 98.25 97 VAL A CA 1
ATOM 823 C C . VAL A 1 97 ? 2.997 0.295 8.381 1.00 98.25 97 VAL A C 1
ATOM 825 O O . VAL A 1 97 ? 2.414 1.051 7.604 1.00 98.25 97 VAL A O 1
ATOM 828 N N . GLU A 1 98 ? 3.231 0.619 9.655 1.00 98.19 98 GLU A N 1
ATOM 829 C CA . GLU A 1 98 ? 2.763 1.859 10.286 1.00 98.19 98 GLU A CA 1
ATOM 830 C C . GLU A 1 98 ? 3.282 3.105 9.555 1.00 98.19 98 GLU A C 1
ATOM 832 O O . GLU A 1 98 ? 2.500 3.951 9.118 1.00 98.19 98 GLU A O 1
ATOM 837 N N . LYS A 1 99 ? 4.607 3.192 9.353 1.00 98.50 99 LYS A N 1
ATOM 838 C CA . LYS A 1 99 ? 5.246 4.326 8.664 1.00 98.50 99 LYS A CA 1
ATOM 839 C C . LYS A 1 99 ? 4.683 4.551 7.265 1.00 98.50 99 LYS A C 1
ATOM 841 O O . LYS A 1 99 ? 4.562 5.697 6.8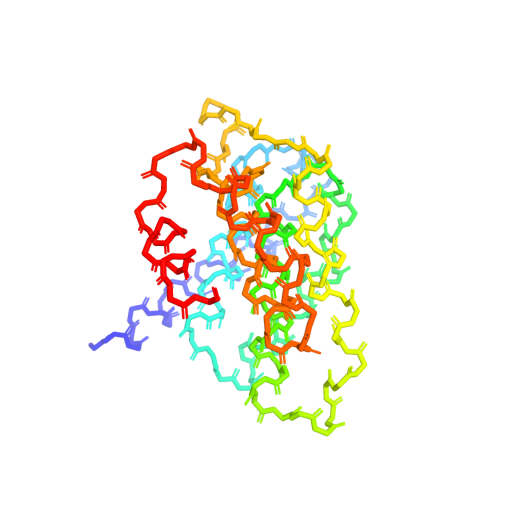41 1.00 98.50 99 LYS A O 1
ATOM 846 N N . SER A 1 100 ? 4.349 3.478 6.553 1.00 98.62 100 SER A N 1
ATOM 847 C CA . SER A 1 100 ? 3.802 3.565 5.201 1.00 98.62 100 SER A CA 1
ATOM 848 C C . SER A 1 100 ? 2.439 4.256 5.198 1.00 98.62 100 SER A C 1
ATOM 850 O O . SER A 1 100 ? 2.248 5.229 4.468 1.00 98.62 100 SER A O 1
ATOM 852 N N . TYR A 1 101 ? 1.508 3.831 6.056 1.00 98.69 101 TYR A N 1
ATOM 853 C CA . TYR A 1 101 ? 0.184 4.454 6.114 1.00 98.69 101 TYR A CA 1
ATOM 854 C C . TYR A 1 101 ? 0.211 5.856 6.730 1.00 98.69 101 TYR A C 1
ATOM 856 O O . TYR A 1 101 ? -0.477 6.743 6.229 1.00 98.69 101 TYR A O 1
ATOM 864 N N . LEU A 1 102 ? 1.059 6.109 7.733 1.00 98.62 102 LEU A N 1
ATOM 865 C CA . LEU A 1 102 ? 1.282 7.468 8.239 1.00 98.62 102 LEU A CA 1
ATOM 866 C C . LEU A 1 102 ? 1.796 8.398 7.135 1.00 98.62 102 LEU A C 1
ATOM 868 O O . LEU A 1 102 ? 1.306 9.517 6.995 1.00 98.62 102 LEU A O 1
ATOM 872 N N . LYS A 1 103 ? 2.732 7.926 6.300 1.00 98.56 103 LYS A N 1
ATOM 873 C CA . LYS A 1 103 ? 3.255 8.724 5.186 1.00 98.56 103 LYS A CA 1
ATOM 874 C C . LYS A 1 103 ? 2.193 9.022 4.131 1.00 98.56 103 LYS A C 1
ATOM 876 O O . LYS A 1 103 ? 2.216 10.097 3.539 1.00 98.56 103 LYS A O 1
ATOM 881 N N . CYS A 1 104 ? 1.255 8.104 3.909 1.00 98.38 104 CYS A N 1
ATOM 882 C CA . CYS A 1 104 ? 0.104 8.357 3.047 1.00 98.38 104 CYS A CA 1
ATOM 883 C C . CYS A 1 104 ? -0.725 9.542 3.550 1.00 98.38 104 CYS A C 1
ATOM 885 O O . CYS A 1 104 ? -0.991 10.464 2.785 1.00 98.38 104 CYS A O 1
ATOM 887 N N . LEU A 1 105 ? -1.079 9.528 4.839 1.00 98.12 105 LEU A N 1
ATOM 888 C CA . LEU A 1 105 ? -1.875 10.580 5.476 1.00 98.12 105 LEU A CA 1
ATOM 889 C C . LEU A 1 105 ? -1.126 11.920 5.526 1.00 98.12 105 LEU A C 1
ATOM 891 O O . LEU A 1 105 ? -1.731 12.965 5.318 1.00 98.12 105 LEU A O 1
ATOM 895 N N . GLU A 1 106 ? 0.192 11.893 5.748 1.00 98.12 106 GLU A N 1
ATOM 896 C CA . GLU A 1 106 ? 1.050 13.085 5.702 1.00 98.12 106 GLU A CA 1
ATOM 897 C C . GLU A 1 106 ? 1.075 13.723 4.303 1.00 98.12 106 GLU A C 1
ATOM 899 O O . GLU A 1 106 ? 1.032 14.944 4.171 1.00 98.12 106 GLU A O 1
ATOM 904 N N . LEU A 1 107 ? 1.165 12.903 3.250 1.00 96.81 107 LEU A N 1
ATOM 905 C CA . LEU A 1 107 ? 1.183 13.382 1.865 1.00 96.81 107 LEU A CA 1
ATOM 906 C C . LEU A 1 107 ? -0.192 13.852 1.379 1.00 96.81 107 LEU A C 1
ATOM 908 O O . LEU A 1 107 ? -0.246 14.673 0.461 1.00 96.81 107 LEU A O 1
ATOM 912 N N . GLY A 1 108 ? -1.262 13.341 1.987 1.00 95.81 108 GLY A N 1
ATOM 913 C CA . GLY A 1 108 ? -2.639 13.669 1.656 1.00 95.81 108 GLY A CA 1
ATOM 914 C C . GLY A 1 108 ? -3.126 13.052 0.346 1.00 95.81 108 GLY A C 1
ATOM 915 O O . GLY A 1 108 ? -2.384 12.424 -0.417 1.00 95.81 108 GLY A O 1
ATOM 916 N N . GLU A 1 109 ? -4.421 13.230 0.097 1.00 93.19 109 GLU A N 1
ATOM 917 C CA . GLU A 1 109 ? -5.091 12.757 -1.110 1.00 93.19 109 GLU A CA 1
ATOM 918 C C . GLU A 1 109 ? -4.616 13.538 -2.344 1.00 93.19 109 GLU A C 1
ATOM 920 O O . GLU A 1 109 ? -4.541 14.768 -2.327 1.00 93.19 109 GLU A O 1
ATOM 925 N N . LYS A 1 110 ? -4.324 12.821 -3.433 1.00 87.69 110 LYS A N 1
ATOM 926 C CA . LYS A 1 110 ? -4.049 13.425 -4.742 1.00 87.69 110 LYS A CA 1
ATOM 927 C C . LYS A 1 110 ? -5.271 13.366 -5.630 1.00 87.69 110 LYS A C 1
ATOM 929 O O . LYS A 1 110 ? -6.027 12.398 -5.580 1.00 87.69 110 LYS A O 1
ATOM 934 N N . SER A 1 111 ? -5.434 14.370 -6.487 1.00 79.19 111 SER A N 1
ATOM 935 C CA . SER A 1 111 ? -6.558 14.363 -7.415 1.00 79.19 111 SER A CA 1
ATOM 936 C C . SER A 1 111 ? -6.408 13.249 -8.457 1.00 79.19 111 SER A C 1
ATOM 938 O O . SER A 1 111 ? -5.309 12.764 -8.758 1.00 79.19 111 SER A O 1
ATOM 940 N N . ARG A 1 112 ? -7.531 12.835 -9.046 1.00 76.50 112 ARG A N 1
ATOM 941 C CA . ARG A 1 112 ? -7.527 11.807 -10.092 1.00 76.50 112 ARG A CA 1
ATOM 942 C C . ARG A 1 112 ? -6.833 12.301 -11.363 1.00 76.50 112 ARG A C 1
ATOM 944 O O . ARG A 1 112 ? -6.214 11.508 -12.067 1.00 76.50 112 ARG A O 1
ATOM 951 N N . GLU A 1 113 ? -6.901 13.602 -11.635 1.00 75.38 113 GLU A N 1
ATOM 952 C CA . GLU A 1 113 ? -6.211 14.276 -12.742 1.00 75.38 113 GLU A CA 1
ATOM 953 C C . GLU A 1 113 ? -4.684 14.194 -12.590 1.00 75.38 113 GLU A C 1
ATOM 955 O O . GLU A 1 113 ? -3.964 14.099 -13.582 1.00 75.38 113 GLU A O 1
ATOM 960 N N . GLU A 1 114 ? -4.188 14.151 -11.352 1.00 72.06 114 GLU A N 1
ATOM 961 C CA . GLU A 1 114 ? -2.775 13.930 -11.029 1.00 72.06 114 GLU A CA 1
ATOM 962 C C . GLU A 1 114 ? -2.375 12.442 -11.041 1.00 72.06 114 GLU A C 1
ATOM 964 O O . GLU A 1 114 ? -1.208 12.108 -10.810 1.00 72.06 114 GLU A O 1
ATOM 969 N N . GLY A 1 115 ? -3.325 11.547 -11.334 1.00 74.69 115 GLY A N 1
ATOM 970 C CA . GLY A 1 115 ? -3.141 10.097 -11.351 1.00 74.69 115 GLY A CA 1
ATOM 971 C C . GLY A 1 115 ? -3.260 9.423 -9.981 1.00 74.69 115 GLY A C 1
ATOM 972 O O . GLY A 1 115 ? -2.819 8.285 -9.851 1.00 74.69 115 GLY A O 1
ATOM 973 N N . GLY A 1 116 ? -3.821 10.101 -8.972 1.00 83.94 116 GLY A N 1
ATOM 974 C CA . GLY A 1 116 ? -4.015 9.542 -7.632 1.00 83.94 116 GLY A CA 1
ATOM 975 C C . GLY A 1 116 ? -5.079 8.442 -7.581 1.00 83.94 116 GLY A C 1
ATOM 976 O O . GLY A 1 116 ? -6.100 8.502 -8.279 1.00 83.94 116 GLY A O 1
ATOM 977 N N . ILE A 1 117 ? -4.859 7.430 -6.737 1.00 89.38 117 ILE A N 1
ATOM 978 C CA . ILE A 1 117 ? -5.859 6.402 -6.445 1.00 89.38 117 ILE A CA 1
ATOM 979 C C . ILE A 1 117 ? -6.713 6.875 -5.272 1.00 89.38 117 ILE A C 1
ATOM 981 O O . ILE A 1 117 ? -6.231 7.001 -4.154 1.00 89.38 117 ILE A O 1
ATOM 985 N N . VAL A 1 118 ? -8.015 7.030 -5.515 1.00 93.06 118 VAL A N 1
ATOM 986 C CA . VAL A 1 118 ? -8.958 7.521 -4.501 1.00 93.06 118 VAL A CA 1
ATOM 987 C C . VAL A 1 118 ? -8.838 6.744 -3.185 1.00 93.06 118 VAL A C 1
ATOM 989 O O . VAL A 1 118 ? -9.007 5.516 -3.155 1.00 93.06 118 VAL A O 1
ATOM 992 N N . GLY A 1 119 ? -8.592 7.477 -2.106 1.00 94.19 119 GLY A N 1
ATOM 993 C CA . GLY A 1 119 ? -8.536 7.033 -0.722 1.00 94.19 119 GLY A CA 1
ATOM 994 C C . GLY A 1 119 ? -7.145 6.660 -0.216 1.00 94.19 119 GLY A C 1
ATOM 995 O O . GLY A 1 119 ? -6.994 6.458 0.991 1.00 94.19 119 GLY A O 1
ATOM 996 N N . THR A 1 120 ? -6.134 6.522 -1.082 1.00 96.12 120 THR A N 1
ATOM 997 C CA . THR A 1 120 ? -4.792 6.075 -0.660 1.00 96.12 120 THR A CA 1
ATOM 998 C C . THR A 1 120 ? -4.069 7.110 0.184 1.00 96.12 120 THR A C 1
ATOM 1000 O O . THR A 1 120 ? -3.254 6.706 0.997 1.00 96.12 120 THR A O 1
ATOM 1003 N N . GLY A 1 121 ? -4.379 8.403 0.047 1.00 96.69 121 GLY A N 1
ATOM 1004 C CA . GLY A 1 121 ? -3.846 9.484 0.881 1.00 96.69 121 GLY A CA 1
ATOM 1005 C C . GLY A 1 121 ? -4.774 9.898 2.027 1.00 96.69 121 GLY A C 1
ATOM 1006 O O . GLY A 1 121 ? -4.494 10.873 2.719 1.00 96.69 121 GLY A O 1
ATOM 1007 N N . SER A 1 122 ? -5.891 9.190 2.218 1.00 96.38 122 SER A N 1
ATOM 1008 C CA . SER A 1 122 ? -6.961 9.559 3.150 1.00 96.38 122 SER A CA 1
ATOM 1009 C C . SER A 1 122 ? -7.605 8.318 3.790 1.00 96.38 122 SER A C 1
ATOM 1011 O O . SER A 1 122 ? -6.945 7.584 4.532 1.00 96.38 122 SER A O 1
ATOM 1013 N N . PHE A 1 123 ? -8.884 8.045 3.526 1.00 96.88 123 PHE A N 1
ATOM 1014 C CA . PHE A 1 123 ? -9.683 7.076 4.275 1.00 96.88 123 PHE A CA 1
ATOM 1015 C C . PHE A 1 123 ? -9.214 5.623 4.151 1.00 96.88 123 PHE A C 1
ATOM 1017 O O . PHE A 1 123 ? -9.345 4.867 5.114 1.00 96.88 123 PHE A O 1
ATOM 1024 N N . LYS A 1 124 ? -8.634 5.193 3.018 1.00 97.44 124 LYS A N 1
ATOM 1025 C CA . LYS A 1 124 ? -8.098 3.822 2.913 1.00 97.44 124 LYS A CA 1
ATOM 1026 C C . LYS A 1 124 ? -6.833 3.676 3.742 1.00 97.44 124 LYS A C 1
ATOM 1028 O O . LYS A 1 124 ? -6.679 2.650 4.403 1.00 97.44 124 LYS A O 1
ATOM 1033 N N . ALA A 1 125 ? -5.937 4.664 3.712 1.00 98.25 125 ALA A N 1
ATOM 1034 C CA . ALA A 1 125 ? -4.738 4.649 4.547 1.00 98.25 125 ALA A CA 1
ATOM 1035 C C . ALA A 1 125 ? -5.106 4.685 6.032 1.00 98.25 125 ALA A C 1
ATOM 1037 O O . ALA A 1 125 ? -4.623 3.850 6.791 1.00 98.25 125 ALA A O 1
ATOM 1038 N N . ALA A 1 126 ? -6.029 5.569 6.423 1.00 98.31 126 ALA A N 1
ATOM 1039 C CA . ALA A 1 126 ? -6.533 5.643 7.791 1.00 98.31 126 ALA A CA 1
ATOM 1040 C C . ALA A 1 126 ? -7.160 4.312 8.233 1.00 98.31 126 ALA A C 1
ATOM 1042 O O . ALA A 1 126 ? -6.818 3.792 9.289 1.00 98.31 126 ALA A O 1
ATOM 1043 N N . TYR A 1 127 ? -8.001 3.688 7.403 1.00 98.19 127 TYR A N 1
ATOM 1044 C CA . TYR A 1 127 ? -8.594 2.393 7.735 1.00 98.19 127 TYR A CA 1
ATOM 1045 C C . TYR A 1 127 ? -7.539 1.296 7.934 1.00 98.19 127 TYR A C 1
ATOM 1047 O O . TYR A 1 127 ? -7.602 0.556 8.913 1.00 98.19 127 TYR A O 1
ATOM 1055 N N . ASN A 1 128 ? -6.559 1.188 7.031 1.00 98.25 128 ASN A N 1
ATOM 1056 C CA . ASN A 1 128 ? -5.514 0.166 7.151 1.00 98.25 128 ASN A CA 1
ATOM 1057 C C . ASN A 1 128 ? -4.596 0.418 8.355 1.00 98.25 128 ASN A C 1
ATOM 1059 O O . ASN A 1 128 ? -4.159 -0.535 8.997 1.00 98.25 128 ASN A O 1
ATOM 1063 N N . LEU A 1 129 ? -4.354 1.681 8.704 1.00 98.19 129 LEU A N 1
ATOM 1064 C CA . LEU A 1 129 ? -3.623 2.044 9.912 1.00 98.19 129 LEU A CA 1
ATOM 1065 C C . LEU A 1 129 ? -4.416 1.711 11.187 1.00 98.19 129 LEU A C 1
ATOM 1067 O O . LEU A 1 129 ? -3.847 1.194 12.143 1.00 98.19 129 LEU A O 1
ATOM 1071 N N . GLY A 1 130 ? -5.736 1.915 11.183 1.00 97.88 130 GLY A N 1
ATOM 1072 C CA . GLY A 1 130 ? -6.613 1.464 12.266 1.00 97.88 130 GLY A CA 1
ATOM 1073 C C . GLY A 1 130 ? -6.577 -0.056 12.446 1.00 97.88 130 GLY A C 1
ATOM 1074 O O . GLY A 1 130 ? -6.419 -0.542 13.564 1.00 97.88 130 GLY A O 1
ATOM 1075 N N . TYR A 1 131 ? -6.623 -0.806 11.341 1.00 97.44 131 TYR A N 1
ATOM 1076 C CA . TYR A 1 131 ? -6.502 -2.269 11.346 1.00 97.44 131 TYR A CA 1
ATOM 1077 C C . TYR A 1 131 ? -5.155 -2.752 11.873 1.00 97.44 131 TYR A C 1
ATOM 1079 O O . TYR A 1 131 ? -5.087 -3.726 12.627 1.00 97.44 131 TYR A O 1
ATOM 1087 N N . TRP A 1 132 ? -4.087 -2.048 11.509 1.00 97.38 132 TRP A N 1
ATOM 108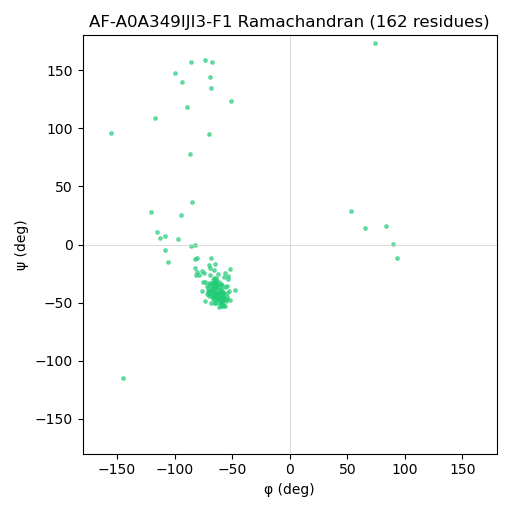8 C CA . TRP A 1 132 ? -2.757 -2.301 12.030 1.00 97.38 132 TRP A CA 1
ATOM 1089 C C . TRP A 1 132 ? -2.695 -2.137 13.554 1.00 97.38 132 TRP A C 1
ATOM 1091 O O . TRP A 1 132 ? -2.298 -3.077 14.243 1.00 97.38 132 TRP A O 1
ATOM 1101 N N . TYR A 1 133 ? -3.150 -0.997 14.085 1.00 97.69 133 TYR A N 1
ATOM 1102 C CA . TYR A 1 133 ? -3.151 -0.751 15.531 1.00 97.69 133 TYR A CA 1
ATOM 1103 C C . TYR A 1 133 ? -4.048 -1.717 16.296 1.00 97.69 133 TYR A C 1
ATOM 1105 O O . TYR A 1 133 ? -3.688 -2.185 17.375 1.00 97.69 133 TYR A O 1
ATOM 1113 N N . GLU A 1 134 ? -5.194 -2.074 15.723 1.00 96.56 134 GLU A N 1
ATOM 1114 C CA . GLU A 1 134 ? -6.072 -3.067 16.323 1.00 96.56 134 GLU A CA 1
ATOM 1115 C C . GLU A 1 134 ? -5.377 -4.428 16.436 1.00 96.56 134 GLU A C 1
ATOM 1117 O O . GLU A 1 134 ? -5.409 -5.058 17.494 1.00 96.56 134 GLU A O 1
ATOM 1122 N N . SER A 1 135 ? -4.707 -4.852 15.362 1.00 92.75 135 SER A N 1
ATOM 1123 C CA . SER A 1 135 ? -3.969 -6.117 15.312 1.00 92.75 135 SER A CA 1
ATOM 1124 C C . SER A 1 135 ? -2.763 -6.126 16.257 1.00 92.75 135 SER A C 1
ATOM 1126 O O . SER A 1 135 ? -2.398 -7.184 16.762 1.00 92.75 135 SER A O 1
ATOM 1128 N N . SER A 1 136 ? -2.165 -4.962 16.536 1.00 91.75 136 SER A N 1
ATOM 1129 C CA . SER A 1 136 ? -1.082 -4.811 17.516 1.00 91.75 136 SER A CA 1
ATOM 1130 C C . SER A 1 136 ? -1.570 -4.602 18.957 1.00 91.75 136 SER A C 1
ATOM 1132 O O . SER A 1 136 ? -0.746 -4.476 19.860 1.00 91.75 13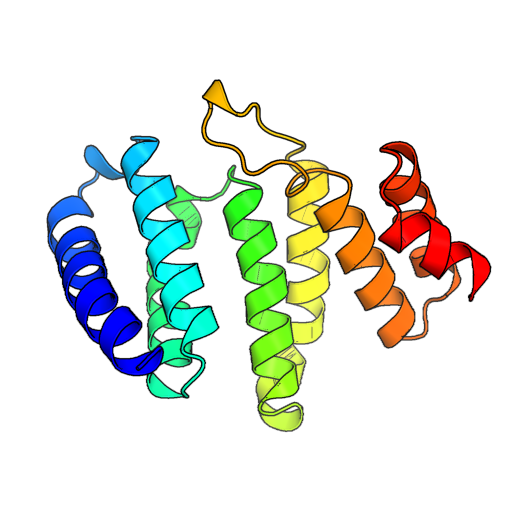6 SER A O 1
ATOM 1134 N N . GLY A 1 137 ? -2.886 -4.546 19.190 1.00 95.00 137 GLY A N 1
ATOM 1135 C CA . GLY A 1 137 ? -3.497 -4.389 20.515 1.00 95.00 137 GLY A CA 1
ATOM 1136 C C . GLY A 1 137 ? -3.731 -2.945 20.981 1.00 95.00 137 GLY A C 1
ATOM 1137 O O . GLY A 1 137 ? -4.286 -2.749 22.062 1.00 95.00 137 GLY A O 1
ATOM 1138 N N . ASP A 1 138 ? -3.385 -1.935 20.179 1.00 96.81 138 ASP A N 1
ATOM 1139 C CA . ASP A 1 138 ? -3.621 -0.516 20.481 1.00 96.81 138 ASP A CA 1
ATOM 1140 C C . ASP A 1 138 ? -5.027 -0.100 20.016 1.00 96.81 138 ASP A C 1
ATOM 1142 O O . ASP A 1 138 ? -5.243 0.500 18.959 1.00 96.81 138 ASP A O 1
ATOM 1146 N N . LYS A 1 139 ? -6.030 -0.485 20.812 1.00 95.94 139 LYS A N 1
ATOM 1147 C CA . LYS A 1 139 ? -7.446 -0.242 20.493 1.00 95.94 139 LYS A CA 1
ATOM 1148 C C .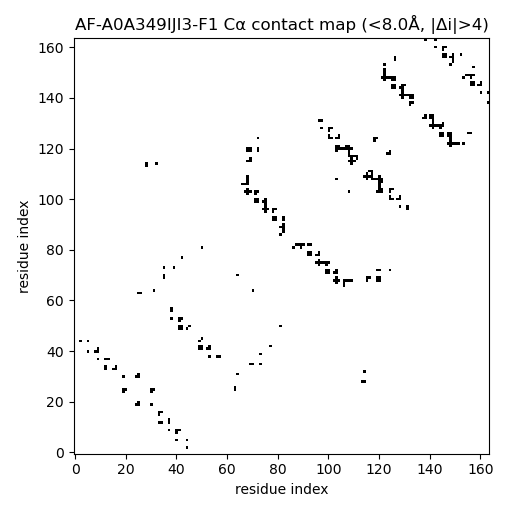 LYS A 1 139 ? -7.812 1.241 20.443 1.00 95.94 139 LYS A C 1
ATOM 1150 O O . LYS A 1 139 ? -8.745 1.601 19.727 1.00 95.94 139 LYS A O 1
ATOM 1155 N N . GLU A 1 140 ? -7.126 2.087 21.206 1.00 97.25 140 GLU A N 1
ATOM 1156 C CA . GLU A 1 140 ? -7.407 3.524 21.234 1.00 97.25 140 GLU A CA 1
ATOM 1157 C C . GLU A 1 140 ? -7.021 4.164 19.903 1.00 97.25 140 GLU A C 1
ATOM 1159 O O . GLU A 1 140 ? -7.874 4.779 19.255 1.00 97.25 140 GLU A O 1
ATOM 1164 N N . LYS A 1 141 ? -5.798 3.913 19.418 1.00 97.56 141 LYS A N 1
ATOM 1165 C CA . LYS A 1 141 ? -5.399 4.371 18.082 1.00 97.56 141 LYS A CA 1
ATOM 1166 C C . LYS A 1 141 ? -6.222 3.722 16.980 1.00 97.56 141 LYS A C 1
ATOM 1168 O O . LYS A 1 141 ? -6.571 4.388 16.009 1.00 97.56 141 LYS A O 1
ATOM 1173 N N . ALA A 1 142 ? -6.593 2.449 17.123 1.00 98.12 142 ALA A N 1
ATOM 1174 C CA . ALA A 1 142 ? -7.491 1.813 16.164 1.00 98.12 142 ALA A CA 1
ATOM 1175 C C . ALA A 1 142 ? -8.803 2.605 16.008 1.00 98.12 142 ALA A C 1
ATOM 1177 O O . ALA A 1 142 ? -9.192 2.942 14.887 1.00 98.12 142 ALA A O 1
ATOM 1178 N N . LYS A 1 143 ? -9.450 2.973 17.125 1.00 97.69 143 LYS A N 1
ATOM 1179 C CA . LYS A 1 143 ? -10.672 3.800 17.132 1.00 97.69 143 LYS A CA 1
ATOM 1180 C C . LYS A 1 143 ? -10.443 5.172 16.513 1.00 97.69 143 LYS A C 1
ATOM 1182 O O . LYS A 1 143 ? -11.279 5.616 15.725 1.00 97.69 143 LYS A O 1
ATOM 1187 N N . GLU A 1 144 ? -9.328 5.824 16.827 1.00 97.75 144 GLU A N 1
ATOM 1188 C CA . GLU A 1 144 ? -8.964 7.119 16.246 1.00 97.75 144 GLU A CA 1
ATOM 1189 C C . GLU A 1 144 ? -8.910 7.049 14.712 1.00 97.75 144 GLU A C 1
ATOM 1191 O O . GLU A 1 144 ? -9.607 7.797 14.021 1.00 97.75 144 GLU A O 1
ATOM 1196 N N . TYR A 1 145 ? -8.152 6.098 14.166 1.00 98.06 145 TYR A N 1
ATOM 1197 C CA . TYR A 1 145 ? -7.943 5.998 12.723 1.00 98.06 145 TYR A CA 1
ATOM 1198 C C . TYR A 1 145 ? -9.147 5.437 11.965 1.00 98.06 145 TYR A C 1
ATOM 1200 O O . TYR A 1 145 ? -9.426 5.883 10.849 1.00 98.06 145 TYR A O 1
ATOM 1208 N N . TYR A 1 146 ? -9.927 4.534 12.561 1.00 98.00 146 TYR A N 1
ATOM 1209 C CA . TYR A 1 146 ? -11.210 4.161 11.972 1.00 98.00 146 TYR A CA 1
ATOM 1210 C C . TYR A 1 146 ? -12.204 5.329 11.985 1.00 98.00 146 TYR A C 1
ATOM 1212 O O . TYR A 1 146 ? -12.940 5.497 11.016 1.00 98.00 146 TYR A O 1
ATOM 1220 N N . THR A 1 147 ? -12.200 6.179 13.018 1.00 97.19 147 THR A N 1
ATOM 1221 C CA . THR A 1 147 ? -13.022 7.404 13.047 1.00 97.19 147 THR A CA 1
ATOM 1222 C C . THR A 1 147 ? -12.599 8.365 11.946 1.00 97.19 147 THR A C 1
ATOM 1224 O O . THR A 1 147 ? -13.457 8.904 11.251 1.00 97.19 147 THR A O 1
ATOM 1227 N N . LEU A 1 148 ? -11.291 8.544 11.741 1.00 96.19 148 LEU A N 1
ATOM 1228 C CA . LEU A 1 148 ? -10.767 9.339 10.634 1.00 96.19 148 LEU A CA 1
ATOM 1229 C C . LEU A 1 148 ? -11.238 8.790 9.280 1.00 96.19 148 LEU A C 1
ATOM 1231 O O . LEU A 1 148 ? -11.756 9.553 8.473 1.00 96.19 148 LEU A O 1
ATOM 1235 N N . ALA A 1 149 ? -11.130 7.478 9.056 1.00 96.31 149 ALA A N 1
ATOM 1236 C CA . ALA A 1 149 ? -11.580 6.840 7.820 1.00 96.31 149 ALA A CA 1
ATOM 1237 C C . ALA A 1 149 ? -13.101 6.933 7.599 1.00 96.31 149 ALA A C 1
ATOM 1239 O O . ALA A 1 149 ? -13.559 7.052 6.466 1.00 96.31 149 ALA A O 1
ATOM 1240 N N . ALA A 1 150 ? -13.896 6.880 8.670 1.00 94.69 150 ALA A N 1
ATOM 1241 C CA . ALA A 1 150 ? -15.353 6.955 8.604 1.00 94.69 150 ALA A CA 1
ATOM 1242 C C . ALA A 1 150 ? -15.886 8.344 8.205 1.00 94.69 150 ALA A C 1
ATOM 1244 O O . ALA A 1 150 ? -17.034 8.428 7.779 1.00 94.69 150 ALA A O 1
ATOM 1245 N N . ARG A 1 151 ? -15.080 9.416 8.299 1.00 92.12 151 ARG A N 1
ATOM 1246 C CA . ARG A 1 151 ? -15.492 10.776 7.891 1.00 92.12 151 ARG A CA 1
ATOM 1247 C C . ARG A 1 151 ? -15.815 10.892 6.402 1.00 92.12 151 ARG A C 1
ATOM 1249 O O . ARG A 1 151 ? -16.608 11.749 6.037 1.00 92.12 151 ARG A O 1
ATOM 1256 N N . ASP A 1 152 ? -15.239 10.019 5.581 1.00 86.88 152 ASP A N 1
ATOM 1257 C CA . ASP A 1 152 ? -15.499 9.930 4.140 1.00 86.88 152 ASP A CA 1
ATOM 1258 C C . ASP A 1 152 ? -16.585 8.881 3.807 1.00 86.88 152 ASP A C 1
ATOM 1260 O O . ASP A 1 152 ? -16.565 8.269 2.739 1.00 86.88 152 ASP A O 1
ATOM 1264 N N . ASP A 1 153 ? -17.491 8.593 4.753 1.00 83.88 153 ASP A N 1
ATOM 1265 C CA . ASP A 1 153 ? -18.536 7.559 4.657 1.00 83.88 153 ASP A CA 1
ATOM 1266 C C . ASP A 1 153 ? -17.996 6.166 4.284 1.00 83.88 153 ASP A C 1
ATOM 1268 O O . ASP A 1 153 ? -18.676 5.323 3.680 1.00 83.88 153 ASP A O 1
ATOM 1272 N N . TYR A 1 154 ? -16.745 5.883 4.664 1.00 89.38 154 TYR A N 1
ATOM 1273 C CA . TYR A 1 154 ? -16.111 4.614 4.348 1.00 89.38 154 TYR A CA 1
ATOM 1274 C C . TYR A 1 154 ? -16.749 3.483 5.162 1.00 89.38 154 TYR A C 1
ATOM 1276 O O . TYR A 1 154 ? -16.385 3.210 6.307 1.00 89.38 154 TYR A O 1
ATOM 1284 N N . SER A 1 155 ? -17.720 2.802 4.549 1.00 88.62 155 SER A N 1
ATOM 1285 C CA . SER A 1 155 ? -18.590 1.826 5.219 1.00 88.62 155 SER A CA 1
ATOM 1286 C C . SER A 1 155 ? -17.852 0.718 5.982 1.00 88.62 155 SER A C 1
ATOM 1288 O O . SER A 1 155 ? -18.362 0.228 6.990 1.00 88.62 155 SER A O 1
ATOM 1290 N N . PHE A 1 156 ? -16.648 0.330 5.547 1.00 87.88 156 PHE A N 1
ATOM 1291 C CA . PHE A 1 156 ? -15.816 -0.638 6.266 1.00 87.88 156 PHE A CA 1
ATOM 1292 C C . PHE A 1 156 ? -15.348 -0.100 7.623 1.00 87.88 156 PHE A C 1
ATOM 1294 O O . PHE A 1 156 ? -15.415 -0.825 8.613 1.00 87.88 156 PHE A O 1
ATOM 1301 N N . ALA A 1 157 ? -14.943 1.171 7.690 1.00 91.06 157 ALA A N 1
ATOM 1302 C CA . ALA A 1 157 ? -14.535 1.813 8.935 1.00 91.06 157 ALA A CA 1
ATOM 1303 C C . ALA A 1 157 ? -15.717 1.977 9.896 1.00 91.06 157 ALA A C 1
ATOM 1305 O O . ALA A 1 157 ? -15.604 1.617 11.064 1.00 91.06 157 ALA A O 1
ATOM 1306 N N . VAL A 1 158 ? -16.875 2.417 9.389 1.00 89.88 158 VAL A N 1
ATOM 1307 C CA . VAL A 1 158 ? -18.113 2.536 10.183 1.00 89.88 158 VAL A CA 1
ATOM 1308 C C . VAL A 1 158 ? -18.494 1.191 10.806 1.00 89.88 158 VAL A C 1
ATOM 1310 O O . VAL A 1 158 ? -18.755 1.100 12.003 1.00 89.88 158 VAL A O 1
ATOM 1313 N N . LYS A 1 159 ? -18.478 0.117 10.006 1.00 92.69 159 LYS A N 1
ATOM 1314 C CA . LYS A 1 159 ? -18.753 -1.239 10.499 1.00 92.69 159 LYS A CA 1
ATOM 1315 C C . LYS A 1 159 ? -17.740 -1.680 11.548 1.00 92.69 159 LYS A C 1
ATOM 1317 O O . LYS A 1 159 ? -18.141 -2.296 12.532 1.00 92.69 159 LYS A O 1
ATOM 1322 N N . ARG A 1 160 ? -16.449 -1.390 11.345 1.00 93.75 160 ARG A N 1
ATOM 1323 C CA . ARG A 1 160 ? -15.407 -1.814 12.280 1.00 93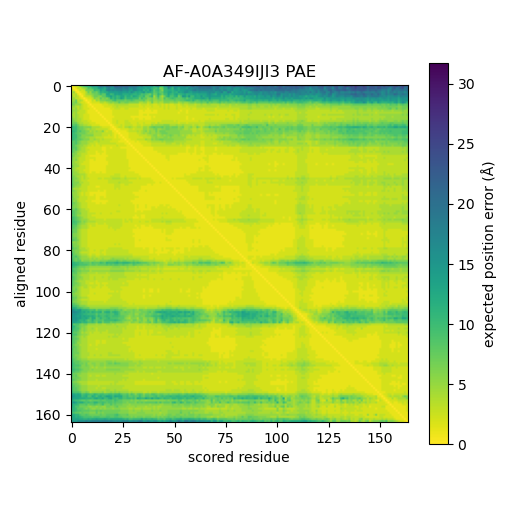.75 160 ARG A CA 1
ATOM 1324 C C . ARG A 1 160 ? -15.481 -1.057 13.603 1.00 93.75 160 ARG A C 1
ATOM 1326 O O . ARG A 1 160 ? -15.413 -1.710 14.632 1.00 93.75 160 ARG A O 1
ATOM 1333 N N . LEU A 1 161 ? -15.734 0.254 13.595 1.00 91.06 161 LEU A N 1
ATOM 1334 C CA . LEU A 1 161 ? -15.948 1.055 14.812 1.00 91.06 161 LEU A CA 1
ATOM 1335 C C . LEU A 1 161 ? -17.051 0.494 15.708 1.00 91.06 161 LEU A C 1
ATOM 1337 O O . LEU A 1 161 ? -16.878 0.427 16.918 1.00 91.06 161 LEU A O 1
ATOM 1341 N N . ASN A 1 162 ? -18.158 0.050 15.112 1.00 90.88 162 ASN A N 1
ATOM 1342 C CA . ASN A 1 162 ? -19.277 -0.529 15.857 1.00 90.88 162 ASN A CA 1
ATOM 1343 C C . ASN A 1 162 ? -18.950 -1.893 16.492 1.00 90.88 162 ASN A C 1
ATOM 1345 O O . ASN A 1 162 ? -19.746 -2.400 17.279 1.00 90.88 162 ASN A O 1
ATOM 1349 N N . ALA A 1 163 ? -17.822 -2.507 16.128 1.00 90.75 163 ALA A N 1
ATOM 1350 C CA . ALA A 1 163 ? -17.426 -3.840 16.564 1.00 90.75 163 ALA A CA 1
ATOM 1351 C C . ALA A 1 163 ? -16.256 -3.856 17.569 1.00 90.75 163 ALA A C 1
ATOM 1353 O O . ALA A 1 163 ? -15.908 -4.948 18.024 1.00 90.75 163 ALA A O 1
ATOM 1354 N N . ILE A 1 164 ? -15.636 -2.708 17.894 1.00 84.50 164 ILE A N 1
ATOM 1355 C CA . ILE A 1 164 ? -14.378 -2.639 18.675 1.00 84.50 164 ILE A CA 1
ATOM 1356 C C . ILE A 1 164 ? -14.453 -1.847 19.985 1.00 84.50 164 ILE A C 1
ATOM 1358 O O . ILE A 1 164 ? -15.266 -0.909 20.132 1.00 84.50 164 ILE A O 1
#

Radius of gyration: 16.51 Å; Cα contacts (8 Å, |Δi|>4): 192; chains: 1; bounding box: 35×34×43 Å

pLDDT: mean 92.91, std 7.8, range [53.44, 98.69]

Foldseek 3Di:
DVVVVLVVVLVVLVVLCVVQVDPVNLQDLVSVVSLLVNLVSLVVVLDPVSLVVSVVSCVVCVVSCQLPLSSLLSQLVSLVSVCVVPVVVSVVCLVSNLVSLVSLCVSAFDDVVSVTDPQSSFLVSLQSNLVSCVVVVNNVSNLVSLVRNCVVVNVVSVVVNVVD

Sequence (164 aa):
GRLRRFDESLGFFRTFYQKTSTAKTKKLTFWKDGILRYLYTLYDIGTDDALEEAKDVMSKVQYDFSRNPDFFFYSGLFYSKLISTDNDNYNYLLPYVEKSYLKCLELGEKSREEGGIVGTGSFKAAYNLGYWYESSGDKEKAKEYYTLAARDDYSFAVKRLNAI

Mean predicted aligned error: 3.93 Å

Solvent-accessible surface area (backbone atoms only — not comparable to full-atom values): 8625 Å² total; per-residue (Å²)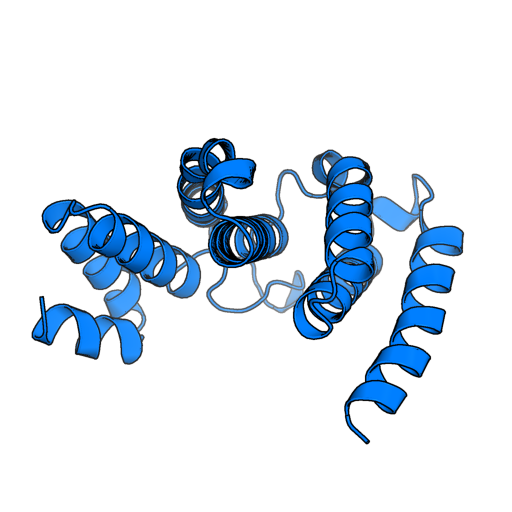: 107,77,65,62,58,48,57,59,51,47,57,53,39,54,51,48,53,72,74,48,71,43,86,74,44,58,74,35,65,70,47,54,52,50,52,50,53,39,43,52,50,25,59,71,68,58,44,71,71,35,45,54,50,36,52,55,52,47,72,76,43,47,80,80,41,75,87,38,22,56,57,26,37,49,45,19,56,50,40,53,48,48,28,72,75,39,46,88,85,29,53,86,39,56,68,49,28,54,52,18,22,52,49,3,50,73,66,31,69,55,54,64,91,75,69,35,58,89,36,26,12,39,37,50,20,28,32,52,43,11,52,49,29,44,74,74,66,43,55,67,58,13,49,53,25,17,52,60,7,29,74,73,68,34,62,70,24,51,55,48,56,79,71,109

Secondary structure (DSSP, 8-state):
-HHHHHHHHHHHHHHHHHHH-STTGGGSHHHHHHHHHHHHHHHHH--HHHHHHHHHHHHHHGGGGTT-HHHHHHHHHHHHHHHHH-HHHHGGGHHHHHHHHHHHHHH-PPPTTTTPPTTTTTHHHHHHHHHHHHHTT-HHHHHHHHHHHHTTT-HHHHHHHTT-

Nearest PDB structures (foldseek):
  3ceq-assembly1_A  TM=6.415E-01  e=7.955E-03  Homo sapiens
  7v6q-assembly2_H  TM=5.695E-01  e=8.377E-03  Homo sapiens
  7v1m-assembly1_H  TM=5.804E-01  e=1.203E-02  Homo sapiens
  7obr-assembly1_u  TM=3.995E-01  e=3.119E-01  Canis lupus familiaris
  8fgw-assembly1_D  TM=3.745E-01  e=3.459E-01  Homo sapiens